Protein AF-X0WMT0-F1 (afdb_monomer)

Mean predicted aligned error: 3.28 Å

pLDDT: mean 94.39, std 5.67, range [66.38, 98.44]

Sequence (47 aa):
FNMGIGFVLIVAEDFANSIAKKLSRLGEQVYKIGRITTGSGKVVLRN

Foldseek 3Di:
DCPPDPDDDDDDPVCPVVVCVVVVVVVDDDDPQDDDDDDDPDDDDDD

Secondary structure (DSSP, 8-state):
--TT-S------GGGHHHHHHHHHHTT----------SSSS------

Solvent-accessible surface area (backbone atoms only — not comparable to full-atom values): 3568 Å² total; per-residue (Å²): 133,65,87,89,55,92,77,87,86,90,71,61,75,91,46,50,63,62,51,45,55,51,43,43,73,75,71,45,91,76,76,92,87,80,79,94,70,95,78,90,84,76,86,80,90,81,133

Structure (mmCIF, N/CA/C/O backbone):
data_AF-X0WMT0-F1
#
_entry.id   AF-X0WMT0-F1
#
loop_
_atom_site.group_PDB
_atom_site.id
_atom_site.type_symbol
_atom_site.label_atom_id
_atom_site.label_alt_id
_atom_site.label_comp_id
_atom_site.label_asym_id
_atom_site.label_entity_id
_atom_site.label_seq_id
_atom_site.pdbx_PDB_ins_code
_atom_site.Cartn_x
_atom_site.Cartn_y
_atom_site.Cartn_z
_atom_site.occupancy
_atom_site.B_iso_or_equiv
_atom_site.auth_seq_id
_atom_site.auth_comp_id
_atom_site.auth_asym_id
_atom_site.auth_atom_id
_atom_site.pdbx_PDB_model_num
ATOM 1 N N . PHE A 1 1 ? 10.520 16.275 4.428 1.00 79.19 1 PHE A N 1
ATOM 2 C CA . PHE A 1 1 ? 9.278 15.870 5.115 1.00 79.19 1 PHE A CA 1
ATOM 3 C C . PHE A 1 1 ? 8.758 14.602 4.469 1.00 79.19 1 PHE A C 1
ATOM 5 O O . PHE A 1 1 ? 8.884 14.459 3.262 1.00 79.19 1 PHE A O 1
ATOM 12 N N . ASN A 1 2 ? 8.232 13.676 5.257 1.00 85.50 2 ASN A N 1
ATOM 13 C CA . ASN A 1 2 ? 7.764 12.363 4.807 1.00 85.50 2 ASN A CA 1
ATOM 14 C C . ASN A 1 2 ? 6.327 12.374 4.245 1.00 85.50 2 ASN A C 1
ATOM 16 O O . ASN A 1 2 ? 5.840 11.338 3.806 1.00 85.50 2 ASN A O 1
ATOM 20 N N . MET A 1 3 ? 5.667 13.542 4.224 1.00 90.38 3 MET A N 1
ATOM 21 C CA . MET A 1 3 ? 4.391 13.772 3.527 1.00 90.38 3 MET A CA 1
ATOM 22 C C . MET A 1 3 ? 3.270 12.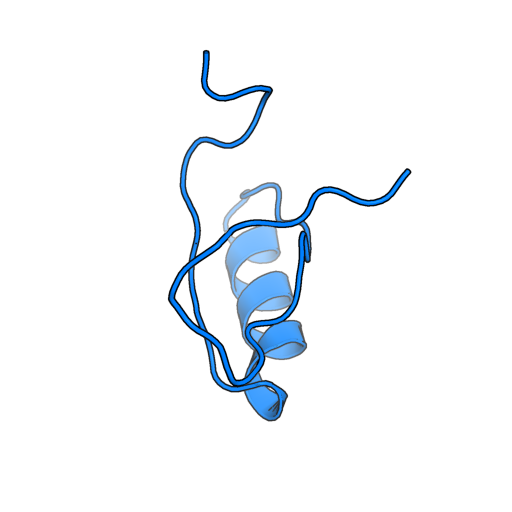793 3.935 1.00 90.38 3 MET A C 1
ATOM 24 O O . MET A 1 3 ? 2.420 12.453 3.121 1.00 90.38 3 MET A O 1
ATOM 28 N N . GLY A 1 4 ? 3.278 12.318 5.187 1.00 92.00 4 GLY A N 1
ATOM 29 C CA . GLY A 1 4 ? 2.290 11.365 5.711 1.00 92.00 4 GLY A CA 1
ATOM 30 C C . GLY A 1 4 ? 2.663 9.882 5.579 1.00 92.00 4 GLY A C 1
ATOM 31 O O . GLY A 1 4 ? 1.910 9.037 6.050 1.00 92.00 4 GLY A O 1
ATOM 32 N N . ILE A 1 5 ? 3.822 9.542 5.002 1.00 93.44 5 ILE A N 1
ATOM 33 C CA . ILE A 1 5 ? 4.297 8.154 4.887 1.00 93.44 5 ILE A CA 1
ATOM 34 C C . ILE A 1 5 ? 5.359 7.861 5.951 1.00 93.44 5 ILE A C 1
ATOM 36 O O . ILE A 1 5 ? 6.478 8.361 5.884 1.00 93.44 5 ILE A O 1
ATOM 40 N N . GLY A 1 6 ? 5.024 7.026 6.937 1.00 94.25 6 GLY A N 1
ATOM 41 C CA . GLY A 1 6 ? 5.970 6.609 7.982 1.00 94.25 6 GLY A CA 1
ATOM 42 C C . GLY A 1 6 ? 6.989 5.567 7.510 1.00 94.25 6 GLY A C 1
ATOM 43 O O . GLY A 1 6 ? 8.143 5.597 7.930 1.00 94.2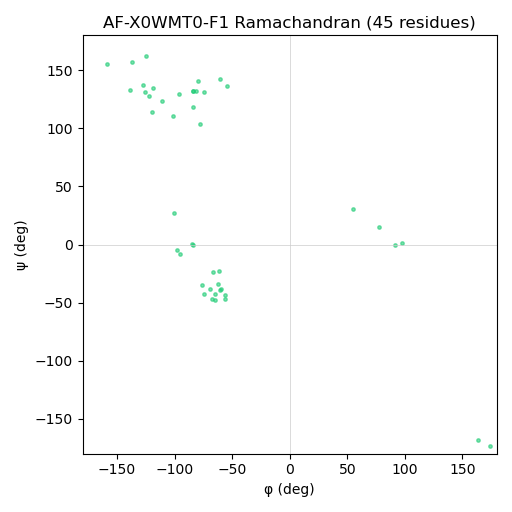5 6 GLY A O 1
ATOM 44 N N . PHE A 1 7 ? 6.573 4.663 6.619 1.00 94.75 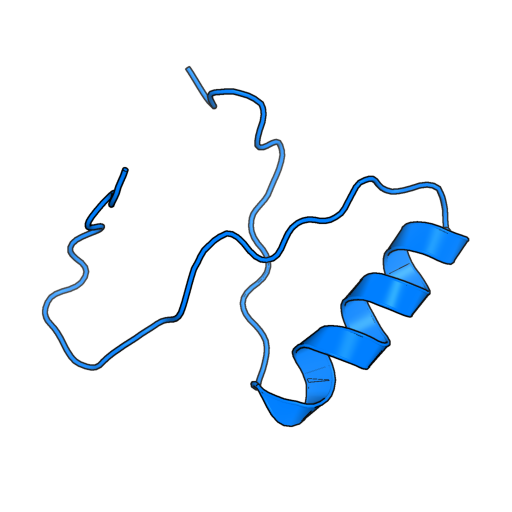7 PHE A N 1
ATOM 45 C CA . PHE A 1 7 ? 7.394 3.571 6.095 1.00 94.75 7 PHE A CA 1
ATOM 46 C C . PHE A 1 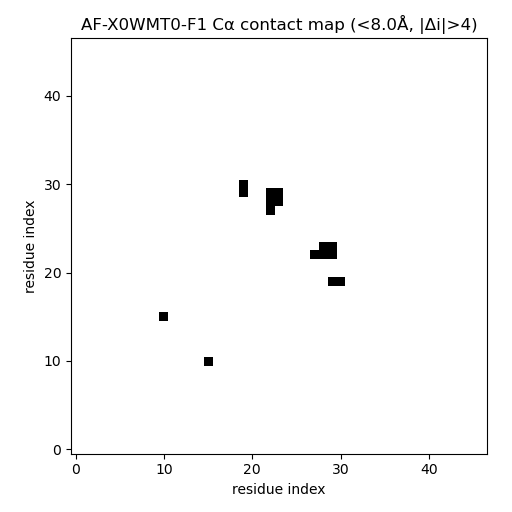7 ? 6.839 3.059 4.755 1.00 94.75 7 PHE A C 1
ATOM 48 O O . PHE A 1 7 ? 5.644 3.187 4.487 1.00 94.75 7 PHE A O 1
ATOM 55 N N . VAL A 1 8 ? 7.696 2.457 3.923 1.00 96.38 8 VAL A N 1
ATOM 56 C CA . VAL A 1 8 ? 7.312 1.842 2.642 1.00 96.38 8 VAL A CA 1
ATOM 57 C C . VAL A 1 8 ? 7.716 0.373 2.635 1.00 96.38 8 VAL A C 1
ATOM 59 O O . VAL A 1 8 ? 8.878 0.043 2.854 1.00 96.38 8 VAL A O 1
ATOM 62 N N . LEU A 1 9 ? 6.760 -0.503 2.323 1.00 97.44 9 LEU A N 1
ATOM 63 C CA . LEU A 1 9 ? 6.978 -1.940 2.182 1.00 97.44 9 LEU A CA 1
ATOM 64 C C . LEU A 1 9 ? 6.827 -2.353 0.712 1.00 97.44 9 LEU A C 1
ATOM 66 O O . LEU A 1 9 ? 5.780 -2.127 0.106 1.00 97.44 9 LEU A O 1
ATOM 70 N N . ILE A 1 10 ? 7.860 -2.985 0.152 1.00 96.94 10 ILE A N 1
ATOM 71 C CA . ILE A 1 10 ? 7.829 -3.562 -1.197 1.00 96.94 10 ILE A CA 1
ATOM 72 C C . ILE A 1 10 ? 7.495 -5.046 -1.077 1.00 96.94 10 ILE A C 1
ATOM 74 O O . ILE A 1 10 ? 8.111 -5.770 -0.297 1.00 96.94 10 ILE A O 1
ATOM 78 N N . VAL A 1 11 ? 6.511 -5.495 -1.850 1.00 97.50 11 VAL A N 1
ATOM 79 C CA . VAL A 1 11 ? 6.006 -6.871 -1.829 1.00 97.50 11 VAL A CA 1
ATOM 80 C C . VAL A 1 11 ? 5.782 -7.357 -3.254 1.00 97.50 11 VAL A C 1
ATOM 82 O O . VAL A 1 11 ? 5.569 -6.549 -4.160 1.00 97.50 11 VAL A O 1
ATOM 85 N N . ALA A 1 12 ? 5.794 -8.675 -3.450 1.00 97.81 12 ALA A N 1
ATOM 86 C CA . ALA A 1 12 ? 5.297 -9.260 -4.691 1.00 97.81 12 ALA A CA 1
ATOM 87 C C . ALA A 1 12 ? 3.810 -8.909 -4.883 1.00 97.81 12 ALA A C 1
ATOM 89 O O . ALA A 1 12 ? 3.042 -8.850 -3.918 1.00 97.81 12 ALA A O 1
ATOM 90 N N . GLU A 1 13 ? 3.416 -8.659 -6.133 1.00 96.81 13 GLU A N 1
ATOM 91 C CA . GLU A 1 13 ? 2.101 -8.108 -6.479 1.00 96.81 13 GLU A CA 1
ATOM 92 C C . GLU A 1 13 ? 0.939 -8.954 -5.947 1.00 96.81 13 GLU A C 1
ATOM 94 O O . GLU A 1 13 ? 0.015 -8.411 -5.334 1.00 96.81 13 GLU A O 1
ATOM 99 N N . ASP A 1 14 ? 1.046 -10.275 -6.078 1.00 97.88 14 ASP A N 1
ATOM 100 C CA . ASP A 1 14 ? 0.029 -11.233 -5.634 1.00 97.88 14 ASP A CA 1
ATOM 101 C C . ASP A 1 14 ? -0.229 -11.171 -4.117 1.00 97.88 14 ASP A C 1
ATOM 103 O O . ASP A 1 14 ? -1.314 -11.507 -3.639 1.00 97.88 14 ASP A O 1
ATOM 107 N N . PHE A 1 15 ? 0.732 -10.665 -3.337 1.00 97.94 15 PHE A N 1
ATOM 108 C CA . PHE A 1 15 ? 0.617 -10.517 -1.884 1.00 97.94 15 PHE A CA 1
ATOM 109 C C . PHE A 1 15 ? 0.165 -9.126 -1.434 1.00 97.94 15 PHE A C 1
ATOM 111 O O . PHE A 1 15 ? -0.148 -8.935 -0.257 1.00 97.94 15 PHE A O 1
ATOM 118 N N . ALA A 1 16 ? 0.079 -8.142 -2.333 1.00 97.50 16 ALA A N 1
ATOM 119 C CA . ALA A 1 16 ? -0.187 -6.758 -1.946 1.00 97.50 16 ALA A CA 1
ATOM 120 C C . ALA A 1 16 ? -1.528 -6.593 -1.206 1.00 97.50 16 ALA A C 1
ATOM 122 O O . ALA A 1 16 ? -1.619 -5.842 -0.236 1.00 97.50 16 ALA A O 1
ATOM 123 N N . ASN A 1 17 ? -2.567 -7.322 -1.626 1.00 97.62 17 ASN A N 1
ATOM 124 C CA . ASN A 1 17 ? -3.887 -7.262 -0.988 1.00 97.62 17 ASN A CA 1
ATOM 125 C C . ASN A 1 17 ? -3.926 -7.984 0.365 1.00 97.62 17 ASN A C 1
ATOM 127 O O . ASN A 1 17 ? -4.514 -7.479 1.322 1.00 97.62 17 ASN A O 1
ATOM 131 N N . SER A 1 18 ? -3.319 -9.169 0.458 1.00 98.06 18 SER A N 1
ATOM 132 C CA . SER A 1 18 ? -3.341 -9.967 1.688 1.00 98.06 18 SER A CA 1
ATOM 133 C C . SER A 1 18 ? -2.506 -9.320 2.795 1.00 98.06 18 SER A C 1
ATOM 135 O O . SER A 1 18 ? -2.946 -9.292 3.946 1.00 98.06 18 SER A O 1
ATOM 137 N N . ILE A 1 19 ? -1.363 -8.717 2.450 1.00 98.12 19 ILE A N 1
ATOM 138 C CA . ILE A 1 19 ? -0.522 -7.964 3.387 1.00 98.12 19 ILE A CA 1
ATOM 139 C C . ILE A 1 19 ? -1.230 -6.695 3.862 1.00 98.12 19 ILE A C 1
ATOM 141 O O . ILE A 1 19 ? -1.305 -6.480 5.071 1.00 98.12 19 ILE A O 1
ATOM 145 N N . ALA A 1 20 ? -1.820 -5.905 2.956 1.00 97.81 20 ALA A N 1
ATOM 146 C CA . ALA A 1 20 ? -2.588 -4.720 3.346 1.00 97.81 20 ALA A CA 1
ATOM 147 C C . ALA A 1 20 ? -3.714 -5.082 4.328 1.00 97.81 20 ALA A C 1
ATOM 149 O O . ALA A 1 20 ? -3.817 -4.490 5.398 1.00 97.81 20 ALA A O 1
ATOM 150 N N . LYS A 1 21 ? -4.486 -6.139 4.037 1.00 98.19 21 LYS A N 1
ATOM 151 C CA . LYS A 1 21 ? -5.546 -6.627 4.932 1.00 98.19 21 LYS A CA 1
ATOM 152 C C . LYS A 1 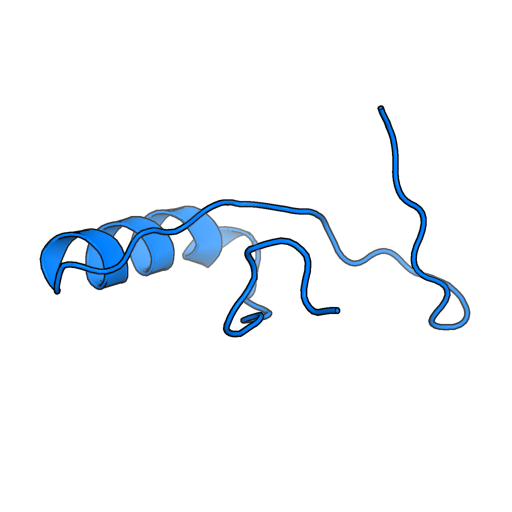21 ? -5.012 -7.074 6.296 1.00 98.19 21 LYS A C 1
ATOM 154 O O . LYS A 1 21 ? -5.669 -6.845 7.309 1.00 98.19 21 LYS A O 1
ATOM 159 N N . LYS A 1 22 ? 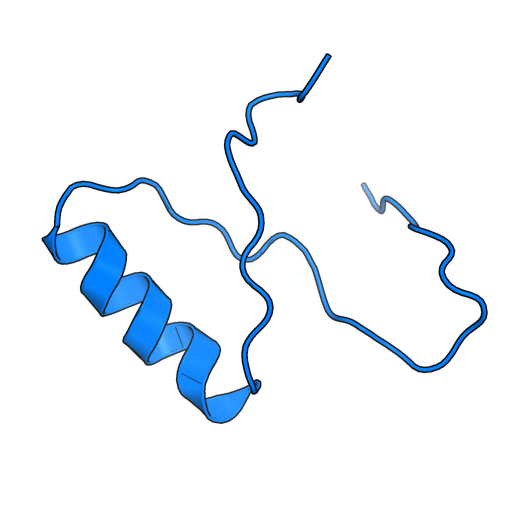-3.850 -7.734 6.336 1.00 98.31 22 LYS A N 1
ATOM 160 C CA . LYS A 1 22 ? -3.212 -8.162 7.589 1.00 98.31 22 LYS A CA 1
ATOM 161 C C . LYS A 1 22 ? -2.798 -6.959 8.435 1.00 98.31 22 LYS A C 1
ATOM 163 O O . LYS A 1 22 ? -3.126 -6.931 9.612 1.00 98.31 22 LYS A O 1
ATOM 168 N N . LEU A 1 23 ? -2.131 -5.976 7.837 1.00 97.94 23 LEU A N 1
ATOM 169 C CA . LEU A 1 23 ? -1.676 -4.767 8.526 1.00 97.94 23 LEU A CA 1
ATOM 170 C C . LEU A 1 23 ? -2.850 -3.911 9.015 1.00 97.94 23 LEU A C 1
ATOM 172 O O . LEU A 1 23 ? -2.866 -3.515 10.175 1.00 97.94 23 LEU A O 1
ATOM 176 N N . SER A 1 24 ? -3.894 -3.727 8.203 1.00 97.81 24 SER A N 1
ATOM 177 C CA . SER A 1 24 ? -5.093 -3.002 8.643 1.00 97.81 24 SER A CA 1
ATOM 178 C C . SER A 1 24 ? -5.808 -3.679 9.813 1.00 97.81 24 SER A C 1
ATOM 180 O O . SER A 1 24 ? -6.317 -2.998 10.695 1.00 97.81 24 SER A O 1
ATOM 182 N N . ARG A 1 25 ? -5.806 -5.018 9.884 1.00 98.44 25 ARG A N 1
ATOM 183 C CA . ARG A 1 25 ? -6.320 -5.752 11.058 1.00 98.44 25 ARG A CA 1
ATOM 184 C C . ARG A 1 25 ? -5.483 -5.541 12.320 1.00 98.44 25 ARG A C 1
ATOM 186 O O . ARG A 1 25 ? -6.011 -5.724 13.409 1.00 98.44 25 ARG A O 1
ATOM 193 N N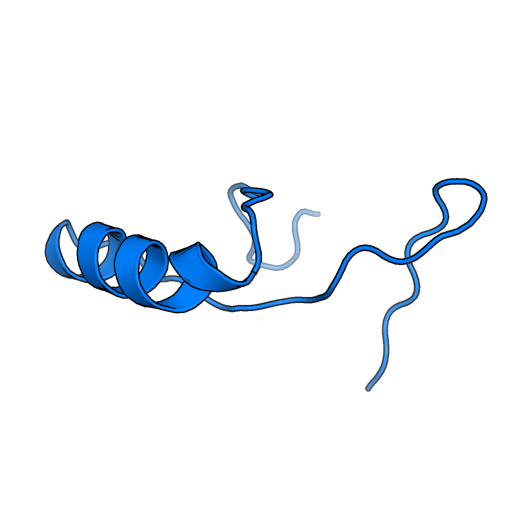 . LEU A 1 26 ? -4.208 -5.184 12.176 1.00 98.06 26 LEU A N 1
ATOM 194 C CA . LEU A 1 26 ? -3.326 -4.819 13.286 1.00 98.06 26 LEU A CA 1
ATOM 195 C C . LEU A 1 26 ? -3.459 -3.338 13.684 1.00 98.06 26 L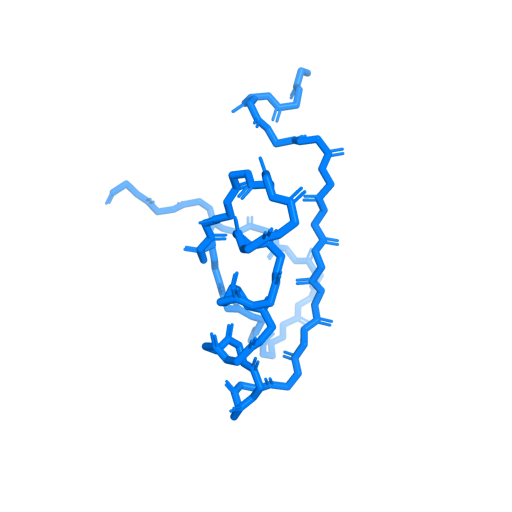EU A C 1
ATOM 197 O O . LEU A 1 26 ? -2.790 -2.912 14.616 1.00 98.06 26 LEU A O 1
ATOM 201 N N . GLY A 1 27 ? -4.327 -2.569 13.015 1.00 97.94 27 GLY A N 1
ATOM 202 C CA . GLY A 1 27 ? -4.572 -1.154 13.308 1.00 97.94 27 GLY A CA 1
ATOM 203 C C . GLY A 1 27 ? -3.799 -0.174 12.423 1.00 97.94 27 GLY A C 1
ATOM 204 O O . GLY A 1 27 ? -3.954 1.033 12.588 1.00 97.94 27 GLY A O 1
ATOM 205 N N . GLU A 1 28 ? -3.010 -0.661 11.463 1.00 97.75 28 GLU A N 1
ATOM 206 C CA . GLU A 1 28 ? -2.214 0.201 10.584 1.00 97.75 28 GLU A CA 1
ATOM 207 C C . GLU A 1 28 ? -3.046 0.810 9.448 1.00 97.75 28 GLU A C 1
ATOM 209 O O . GLU A 1 28 ? -3.852 0.135 8.795 1.00 97.75 28 GLU A O 1
ATOM 214 N N . GLN A 1 29 ? -2.784 2.081 9.132 1.00 97.06 29 GLN A N 1
ATOM 215 C CA . GLN A 1 29 ? -3.285 2.695 7.903 1.00 97.06 29 GLN A CA 1
ATOM 216 C C . GLN A 1 29 ? -2.352 2.378 6.735 1.00 97.06 29 GLN A C 1
ATOM 218 O O . GLN A 1 29 ? -1.183 2.759 6.733 1.00 97.06 29 GLN A O 1
ATOM 223 N N . VAL A 1 30 ? -2.877 1.684 5.723 1.00 97.31 30 VAL A N 1
ATOM 224 C CA . VAL A 1 30 ? -2.085 1.179 4.597 1.00 97.31 30 VAL A CA 1
ATOM 225 C C . VAL A 1 30 ? -2.672 1.646 3.278 1.00 97.31 30 VAL A C 1
ATOM 227 O O . VAL A 1 30 ? -3.857 1.466 3.010 1.00 97.31 30 VAL A O 1
ATOM 230 N N . TYR A 1 31 ? -1.801 2.174 2.421 1.00 96.19 31 TYR A N 1
ATOM 231 C CA . TYR A 1 31 ? -2.141 2.641 1.084 1.00 96.19 31 TYR A CA 1
ATOM 232 C C . TYR A 1 31 ? -1.206 1.993 0.062 1.00 96.19 31 TYR A C 1
ATOM 234 O O . TYR A 1 31 ? 0.006 1.918 0.271 1.00 96.19 31 TYR A O 1
ATOM 242 N N . LYS A 1 32 ? -1.750 1.547 -1.075 1.00 95.69 32 LYS A N 1
ATOM 243 C CA . LYS A 1 32 ? -0.922 1.225 -2.244 1.00 95.69 32 LYS A CA 1
ATOM 244 C C . LYS A 1 32 ? -0.545 2.533 -2.930 1.00 95.69 32 LYS A C 1
ATOM 246 O O . LYS A 1 32 ? -1.375 3.128 -3.605 1.00 95.69 32 LYS A O 1
ATOM 251 N N . ILE A 1 33 ? 0.698 2.968 -2.745 1.00 95.12 33 ILE A N 1
ATOM 252 C CA . ILE A 1 33 ? 1.174 4.279 -3.218 1.00 95.12 33 ILE A CA 1
ATOM 253 C C . ILE A 1 33 ? 1.931 4.228 -4.553 1.00 95.12 33 ILE A C 1
ATOM 255 O O . ILE A 1 33 ? 2.310 5.264 -5.087 1.00 95.12 33 ILE A O 1
ATOM 259 N N . GLY A 1 34 ? 2.177 3.036 -5.102 1.00 95.25 34 GLY A N 1
ATOM 260 C CA . GLY A 1 34 ? 2.882 2.900 -6.371 1.00 95.25 34 GLY A CA 1
ATOM 261 C C . GLY A 1 34 ? 3.184 1.459 -6.761 1.00 95.25 34 GLY A C 1
ATOM 262 O O . GLY A 1 34 ? 2.757 0.506 -6.109 1.00 95.25 34 GLY A O 1
ATOM 263 N N . ARG A 1 35 ? 3.940 1.323 -7.850 1.00 95.69 35 ARG A N 1
ATOM 264 C CA . ARG A 1 35 ? 4.414 0.059 -8.416 1.00 95.69 35 ARG A CA 1
ATOM 265 C C . ARG A 1 35 ? 5.863 0.241 -8.853 1.00 95.69 35 ARG A C 1
ATOM 267 O O . ARG A 1 35 ? 6.171 1.217 -9.533 1.00 95.69 35 ARG A O 1
ATOM 274 N N . ILE A 1 36 ? 6.731 -0.698 -8.488 1.00 94.94 36 ILE A N 1
ATOM 275 C CA . ILE A 1 36 ? 8.100 -0.730 -9.007 1.00 94.94 36 ILE A CA 1
ATOM 276 C C . ILE A 1 36 ? 8.065 -1.226 -10.452 1.00 94.94 36 ILE A C 1
ATOM 278 O O . ILE A 1 36 ? 7.434 -2.237 -10.756 1.00 94.94 36 ILE A O 1
ATOM 282 N N . THR A 1 37 ? 8.748 -0.510 -11.334 1.00 94.75 37 THR A N 1
ATOM 283 C CA . THR A 1 37 ? 8.939 -0.879 -12.738 1.00 94.75 37 THR A CA 1
ATOM 284 C C . THR A 1 37 ? 10.429 -0.905 -13.055 1.00 94.75 37 THR A C 1
ATOM 286 O O . THR A 1 37 ? 11.234 -0.314 -12.335 1.00 94.75 37 THR A O 1
ATOM 289 N N . THR A 1 38 ? 10.811 -1.560 -14.151 1.00 95.56 38 THR A N 1
ATOM 290 C CA . THR A 1 38 ? 12.186 -1.502 -14.667 1.00 95.56 38 THR A CA 1
ATOM 291 C C . THR A 1 38 ? 12.618 -0.050 -14.892 1.00 95.56 38 THR A C 1
ATOM 293 O O . THR A 1 38 ? 11.847 0.746 -15.432 1.00 95.56 38 THR A O 1
ATOM 296 N N . GLY A 1 39 ? 13.840 0.303 -14.489 1.00 93.00 39 GLY A N 1
ATOM 297 C CA . GLY A 1 39 ? 14.360 1.666 -14.600 1.00 93.00 39 GLY A CA 1
ATOM 298 C C . GLY A 1 39 ? 15.596 1.905 -13.731 1.00 93.00 39 GLY A C 1
ATOM 299 O O . GLY A 1 39 ? 16.175 0.971 -13.187 1.00 93.00 39 GLY A O 1
ATOM 300 N N . SER A 1 40 ? 15.988 3.172 -13.588 1.00 91.56 40 SER A N 1
ATOM 301 C CA . SER A 1 40 ? 17.237 3.607 -12.940 1.00 91.56 40 SER A CA 1
ATOM 302 C C . SER A 1 40 ? 17.068 4.107 -11.495 1.00 91.56 40 SER A C 1
ATOM 304 O O . SER A 1 40 ? 17.831 4.950 -11.034 1.00 91.56 40 SER A O 1
ATOM 306 N N . GLY A 1 41 ? 16.047 3.632 -10.772 1.00 90.62 41 GLY A N 1
ATOM 307 C CA . GLY A 1 41 ? 15.820 4.013 -9.368 1.00 90.62 41 GLY A CA 1
ATOM 308 C C . GLY A 1 41 ? 15.193 5.399 -9.161 1.00 90.62 41 GLY A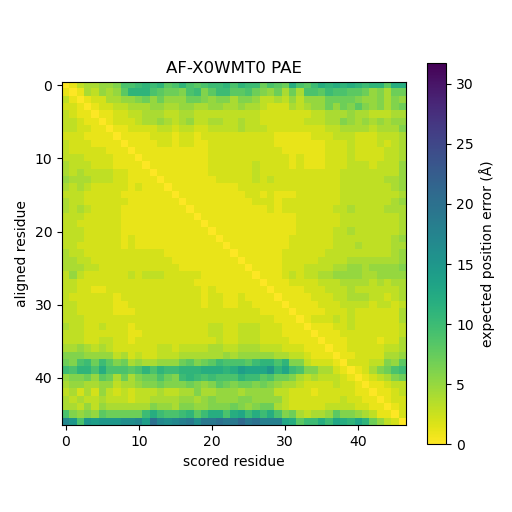 C 1
ATOM 309 O O . GLY A 1 41 ? 15.199 5.925 -8.051 1.00 90.62 41 GLY A O 1
ATOM 310 N N . LYS A 1 42 ? 14.631 6.002 -10.215 1.00 94.00 42 LYS A N 1
ATOM 311 C CA . LYS A 1 42 ? 13.919 7.281 -10.127 1.00 94.00 42 LYS A CA 1
ATOM 312 C C . LYS A 1 42 ? 12.482 7.085 -9.635 1.00 94.00 42 LYS A C 1
ATOM 314 O O . LYS A 1 42 ? 11.739 6.278 -10.188 1.00 94.00 42 LYS A O 1
ATOM 319 N N . VAL A 1 43 ? 12.067 7.894 -8.661 1.00 92.81 43 VAL A N 1
ATOM 320 C CA . VAL A 1 43 ? 10.662 8.006 -8.239 1.00 92.81 43 VAL A CA 1
ATOM 321 C C . VAL A 1 43 ? 9.934 8.996 -9.152 1.00 92.81 43 VAL A C 1
ATOM 323 O O . VAL A 1 43 ? 10.425 10.098 -9.396 1.00 92.81 43 VAL A O 1
ATOM 326 N N . VAL A 1 44 ? 8.761 8.609 -9.655 1.00 93.06 44 VAL A N 1
ATOM 327 C CA . VAL A 1 44 ? 7.876 9.475 -10.449 1.00 93.06 44 VAL A CA 1
ATOM 328 C C . VAL A 1 44 ? 6.543 9.598 -9.720 1.00 93.06 44 VAL A C 1
ATOM 330 O O . VAL A 1 44 ? 5.816 8.615 -9.598 1.00 93.06 44 VAL A O 1
ATOM 333 N N . LEU A 1 45 ? 6.229 10.803 -9.246 1.00 90.31 45 LEU A N 1
ATOM 334 C CA . LEU A 1 45 ? 4.934 11.128 -8.651 1.00 90.31 45 LEU A CA 1
ATOM 335 C C . LEU A 1 45 ? 3.950 11.481 -9.775 1.00 90.31 45 LEU A C 1
ATOM 337 O O . LEU A 1 45 ? 4.300 12.245 -10.676 1.00 90.31 45 LEU A O 1
ATOM 341 N N . ARG A 1 46 ? 2.749 10.899 -9.749 1.00 85.12 46 ARG A N 1
ATOM 342 C CA . ARG A 1 46 ? 1.662 11.196 -10.693 1.00 85.12 46 ARG A CA 1
ATOM 343 C C . ARG A 1 46 ? 0.468 11.731 -9.901 1.00 85.12 46 ARG A C 1
ATOM 345 O O . ARG A 1 46 ? 0.170 11.167 -8.849 1.00 85.12 46 ARG A O 1
ATOM 352 N N . ASN A 1 47 ? -0.140 12.809 -10.398 1.00 66.38 47 ASN A N 1
ATOM 353 C CA . ASN A 1 47 ? -1.311 13.465 -9.807 1.00 66.38 47 ASN A CA 1
ATOM 354 C C . ASN A 1 47 ? -2.603 12.780 -10.244 1.00 66.38 47 ASN A C 1
ATOM 356 O O . ASN A 1 47 ? -2.680 12.427 -11.445 1.00 66.38 47 ASN A O 1
#

Radius of gyration: 12.25 Å; Cα contacts (8 Å, |Δi|>4): 8; chains: 1; bounding box: 24×27×28 Å

InterPro domains:
  IPR036676 PurM-like, C-terminal domain superfamily [G3DSA:3.90.650.10] (1-47)
  IPR036676 PurM-like, C-terminal domain superfamily [SSF56042] (1-44)

Organism: NCBI:txid412755